Protein AF-A0A7J9G306-F1 (afdb_monomer_lite)

Organism: NCBI:txid34285

Sequence (98 aa):
MNEVVVISKLQHRNLVRLLGCCVEGEEKILVYEYMPNKSLDTFLFGYGYMPPEYVMQGQFSEKSDVFSFGVLLLEVVSGRRNTSFYNNQYELSLLGYV

Radius of gyration: 17.27 Å; chains: 1; bounding box: 42×29×47 Å

pLDDT: mean 79.43, std 15.07, range [36.06, 94.12]

Secondary structure (DSSP, 8-state):
-HHHHHHTT---TTSPPEEEEEEETTEEEEEE---TT--THHHH-SGGGS-HHHHHH----HHHHHHHHHHHHHHHHHT--------SSS--SGGGG-

Structure (mmCIF, N/CA/C/O backbone):
data_AF-A0A7J9G306-F1
#
_entry.id   AF-A0A7J9G306-F1
#
loop_
_atom_site.group_PDB
_atom_site.id
_atom_site.type_symbol
_atom_site.label_atom_id
_atom_site.label_alt_id
_atom_site.label_comp_id
_atom_site.label_asym_id
_atom_site.label_entity_id
_atom_site.label_seq_id
_atom_site.pdbx_PDB_ins_code
_atom_site.Cartn_x
_atom_site.Cartn_y
_atom_site.Cartn_z
_atom_site.occupancy
_atom_site.B_iso_or_equiv
_atom_site.auth_seq_id
_atom_site.auth_comp_id
_atom_site.auth_asym_id
_atom_site.auth_atom_id
_atom_site.pdbx_PDB_model_num
ATOM 1 N N . MET A 1 1 ? -5.598 11.859 15.391 1.00 71.50 1 MET A N 1
ATOM 2 C CA . MET A 1 1 ? -6.938 12.138 14.822 1.00 71.50 1 MET A CA 1
ATOM 3 C C . MET A 1 1 ? -6.890 12.529 13.347 1.00 71.50 1 MET A C 1
ATOM 5 O O . MET A 1 1 ? -7.707 12.002 12.610 1.00 71.50 1 MET A O 1
ATOM 9 N N . ASN A 1 2 ? -5.955 13.376 12.887 1.00 82.88 2 ASN A N 1
ATOM 10 C CA . ASN A 1 2 ? -5.894 13.810 11.475 1.00 82.88 2 ASN A CA 1
ATOM 11 C C . ASN A 1 2 ? -5.901 12.657 10.458 1.00 82.88 2 ASN A C 1
ATOM 13 O O . ASN A 1 2 ? -6.704 12.675 9.531 1.00 82.88 2 ASN A O 1
ATOM 17 N N . GLU A 1 3 ? -5.077 11.629 10.663 1.00 84.19 3 GLU A N 1
ATOM 18 C CA . GLU A 1 3 ? -5.023 10.463 9.768 1.00 84.19 3 GLU A CA 1
ATOM 19 C C . GLU A 1 3 ? -6.366 9.728 9.689 1.00 84.19 3 GLU A C 1
ATOM 21 O O . GLU A 1 3 ? -6.861 9.464 8.600 1.00 84.19 3 GLU A O 1
ATOM 26 N N . VAL A 1 4 ? -7.019 9.489 10.831 1.00 86.44 4 VAL A N 1
ATOM 27 C CA . VAL A 1 4 ? -8.342 8.841 10.899 1.00 86.44 4 VAL A CA 1
ATOM 28 C C . VAL A 1 4 ? -9.406 9.658 10.154 1.00 86.44 4 VAL A C 1
ATOM 30 O O . VAL A 1 4 ? -10.269 9.096 9.480 1.00 86.44 4 VAL A O 1
ATOM 33 N N . VAL A 1 5 ? -9.333 10.991 10.206 1.00 87.06 5 VAL A N 1
ATOM 34 C CA . VAL A 1 5 ? -10.248 11.881 9.468 1.00 87.06 5 VAL A CA 1
ATOM 35 C C . VAL A 1 5 ? -10.022 11.798 7.957 1.00 87.06 5 VAL A C 1
ATOM 37 O O . VAL A 1 5 ? -10.981 11.874 7.195 1.00 87.06 5 VAL A O 1
ATOM 40 N N . VAL A 1 6 ? -8.779 11.633 7.505 1.00 88.19 6 VAL A N 1
ATOM 41 C CA . VAL A 1 6 ? -8.478 11.447 6.078 1.00 88.19 6 VAL A CA 1
ATOM 42 C C . VAL A 1 6 ? -8.924 10.059 5.621 1.00 88.19 6 VAL A C 1
ATOM 44 O O . VAL A 1 6 ? -9.673 9.949 4.656 1.00 88.19 6 VAL A O 1
ATOM 47 N N . ILE A 1 7 ? -8.550 9.009 6.354 1.00 88.44 7 ILE A N 1
ATOM 48 C CA . ILE A 1 7 ? -8.867 7.614 6.016 1.00 88.44 7 ILE A CA 1
ATOM 49 C C . ILE A 1 7 ? -10.380 7.367 6.024 1.00 88.44 7 ILE A C 1
ATOM 51 O O . ILE A 1 7 ? -10.889 6.688 5.139 1.00 88.44 7 ILE A O 1
ATOM 55 N N . SER A 1 8 ? -11.128 7.960 6.960 1.00 85.94 8 SER A N 1
ATOM 56 C CA . SER A 1 8 ? -12.594 7.814 7.012 1.00 85.94 8 SER A CA 1
ATOM 57 C C . SER A 1 8 ? -13.320 8.408 5.797 1.00 85.94 8 SER A C 1
ATOM 59 O O . SER A 1 8 ? -14.448 8.010 5.502 1.00 85.94 8 SER A O 1
ATOM 61 N N . LYS A 1 9 ? -12.676 9.324 5.063 1.00 88.19 9 LYS A N 1
ATOM 62 C CA . LYS A 1 9 ? -13.204 9.903 3.818 1.00 88.19 9 LYS A CA 1
ATOM 63 C C . LYS A 1 9 ? -12.863 9.076 2.577 1.00 88.19 9 LYS A C 1
ATOM 65 O O . LYS A 1 9 ? -13.473 9.293 1.532 1.00 88.19 9 LYS A O 1
ATOM 70 N N . LEU A 1 10 ? -11.914 8.144 2.662 1.00 86.31 10 LEU A N 1
ATOM 71 C CA . LEU A 1 10 ? -11.516 7.301 1.536 1.00 86.31 10 LEU A CA 1
ATOM 72 C C . LEU A 1 10 ? -12.510 6.146 1.375 1.00 86.31 10 LEU A C 1
ATOM 74 O O . LEU A 1 10 ? -12.412 5.115 2.036 1.00 86.31 10 LEU A O 1
ATOM 78 N N . GLN A 1 11 ? -13.481 6.327 0.481 1.00 86.50 11 GLN A N 1
ATOM 79 C CA . GLN A 1 11 ? -14.479 5.312 0.147 1.00 86.50 11 GLN A CA 1
ATOM 80 C C . GLN A 1 11 ? -14.337 4.912 -1.320 1.00 86.50 11 GLN A C 1
ATOM 82 O O . GLN A 1 11 ? -14.727 5.652 -2.222 1.00 86.50 11 GLN A O 1
ATOM 87 N N . HIS A 1 12 ? -13.762 3.738 -1.568 1.00 91.75 12 HIS A N 1
ATOM 88 C CA . HIS A 1 12 ? -13.565 3.225 -2.918 1.00 91.75 12 HIS A CA 1
ATOM 89 C C . HIS A 1 12 ? -13.573 1.696 -2.927 1.00 91.75 12 HIS A C 1
ATOM 91 O O . HIS A 1 12 ? -13.041 1.069 -2.023 1.00 91.75 12 HIS A O 1
ATOM 97 N N . ARG A 1 13 ? -14.106 1.085 -3.989 1.00 90.94 13 ARG A N 1
ATOM 98 C CA . ARG A 1 13 ? -14.226 -0.381 -4.134 1.00 90.94 13 ARG A CA 1
ATOM 99 C C . ARG A 1 13 ? -12.902 -1.161 -4.105 1.00 90.94 13 ARG A C 1
ATOM 101 O O . ARG A 1 13 ? -12.925 -2.370 -3.927 1.00 90.94 13 ARG A O 1
ATOM 108 N N . ASN A 1 14 ? -11.778 -0.477 -4.329 1.00 89.06 14 ASN A N 1
ATOM 109 C CA . ASN A 1 14 ? -10.430 -1.063 -4.334 1.00 89.06 14 ASN A CA 1
ATOM 110 C C . ASN A 1 14 ? -9.584 -0.612 -3.126 1.00 89.06 14 ASN A C 1
ATOM 112 O O . ASN A 1 14 ? -8.375 -0.819 -3.129 1.00 89.06 14 ASN A O 1
ATOM 116 N N . LEU A 1 15 ? -10.187 0.051 -2.133 1.00 89.19 15 LEU A N 1
ATOM 117 C CA . LEU A 1 15 ? -9.538 0.436 -0.879 1.00 89.19 15 LEU A CA 1
ATOM 118 C C . LEU A 1 15 ? -10.297 -0.208 0.280 1.00 89.19 15 LEU A C 1
ATOM 120 O O . LEU A 1 15 ? -11.523 -0.156 0.308 1.00 89.19 15 LEU A O 1
ATOM 124 N N . VAL A 1 16 ? -9.570 -0.787 1.238 1.00 89.06 16 VAL A N 1
ATOM 125 C CA . VAL A 1 16 ? -10.186 -1.408 2.419 1.00 89.06 16 VAL A CA 1
ATOM 126 C C . VAL A 1 16 ? -10.844 -0.325 3.266 1.00 89.06 16 VAL A C 1
ATOM 128 O O . VAL A 1 16 ? -10.196 0.627 3.710 1.00 89.06 16 VAL A O 1
ATOM 131 N N . ARG A 1 17 ? -12.145 -0.470 3.499 1.00 90.31 17 ARG A N 1
ATOM 132 C CA . ARG A 1 17 ? -12.951 0.523 4.198 1.00 90.31 17 ARG A CA 1
ATOM 133 C C . ARG A 1 17 ? -12.721 0.481 5.704 1.00 90.31 17 ARG A C 1
ATOM 135 O O . ARG A 1 17 ? -12.872 -0.559 6.349 1.00 90.31 17 ARG A O 1
ATOM 142 N N . LEU A 1 18 ? -12.453 1.653 6.276 1.00 93.19 18 LEU A N 1
ATOM 143 C CA . LEU A 1 18 ? -12.489 1.870 7.720 1.00 93.19 18 LEU A CA 1
ATOM 144 C C . LEU A 1 18 ? -13.952 1.912 8.197 1.00 93.19 18 LEU A C 1
ATOM 146 O O . LEU A 1 18 ? -14.750 2.714 7.711 1.00 93.19 18 LEU A O 1
ATOM 150 N N . LEU A 1 19 ? -14.305 1.046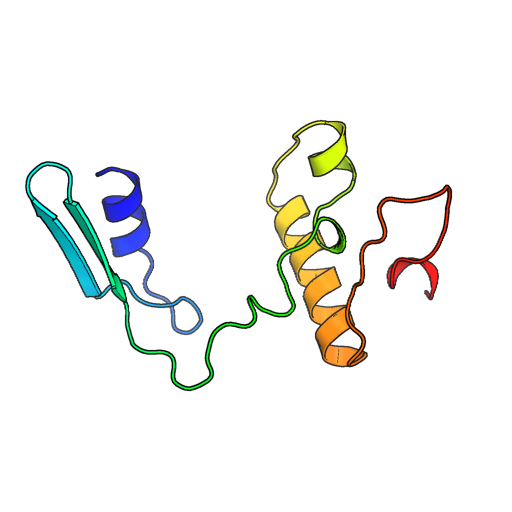 9.146 1.00 92.19 19 LEU A N 1
ATOM 151 C CA . LEU A 1 19 ? -15.628 0.988 9.777 1.00 92.19 19 LEU A CA 1
ATOM 152 C C . LEU A 1 19 ? -15.727 1.929 10.977 1.00 92.19 19 LEU A C 1
ATOM 154 O O . LEU A 1 19 ? -16.789 2.488 11.235 1.00 92.19 19 LEU A O 1
ATOM 158 N N . GLY A 1 20 ? -14.626 2.100 11.706 1.00 91.50 20 GLY A N 1
ATOM 159 C CA . GLY A 1 20 ? -14.565 2.964 12.875 1.00 91.50 20 GLY A CA 1
ATOM 160 C C . GLY A 1 20 ? -13.216 2.897 13.575 1.00 91.50 20 GLY A C 1
ATOM 161 O O . GLY A 1 20 ? -12.315 2.160 13.174 1.00 91.50 20 GLY A O 1
ATOM 162 N N . CYS A 1 21 ? -13.085 3.671 14.644 1.00 92.38 21 CYS A N 1
ATOM 163 C CA . CYS A 1 21 ? -11.929 3.642 15.525 1.00 92.38 21 CYS A CA 1
ATOM 164 C C . CYS A 1 21 ? -12.378 3.699 16.986 1.00 92.38 21 CYS A C 1
ATOM 166 O O . CYS A 1 21 ? -13.364 4.364 17.302 1.00 92.38 21 CYS A O 1
ATOM 168 N N . CYS A 1 22 ? -11.627 3.051 17.867 1.00 91.12 22 CYS A N 1
ATOM 169 C CA . CYS A 1 22 ? -11.707 3.253 19.307 1.00 91.12 22 CYS A CA 1
ATOM 170 C C . CYS A 1 22 ? -10.423 3.945 19.766 1.00 91.12 22 CYS A C 1
ATOM 172 O O . CYS A 1 22 ? -9.327 3.542 19.370 1.00 91.12 22 CYS A O 1
ATOM 174 N N . VAL A 1 23 ? -10.562 4.995 20.571 1.00 91.31 23 VAL A N 1
ATOM 175 C CA . VAL A 1 23 ? -9.438 5.672 21.219 1.00 91.31 23 VAL A CA 1
ATOM 176 C C . VAL A 1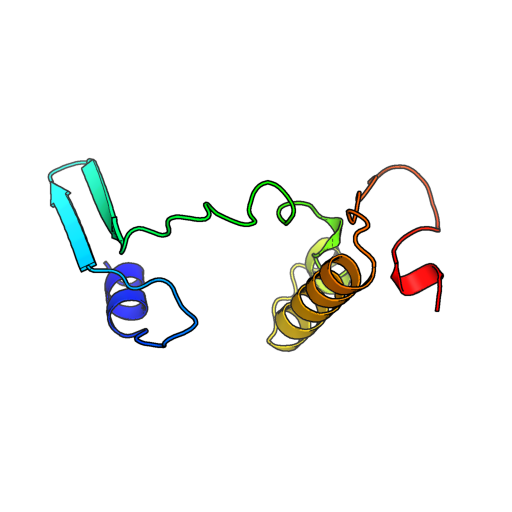 23 ? -9.810 5.850 22.683 1.00 91.31 23 VAL A C 1
ATOM 178 O O . VAL A 1 23 ? -10.642 6.697 23.004 1.00 91.31 23 VAL A O 1
ATOM 181 N N . GLU A 1 24 ? -9.217 5.039 23.553 1.00 93.56 24 GLU A N 1
ATOM 182 C CA . GLU A 1 24 ? -9.472 5.055 24.993 1.00 93.56 24 GLU A CA 1
ATOM 183 C C . GLU A 1 24 ? -8.138 5.035 25.747 1.00 93.56 24 GLU A C 1
ATOM 185 O O . GLU A 1 24 ? -7.387 4.065 25.695 1.00 93.56 24 GLU A O 1
ATOM 190 N N . GLY A 1 25 ? -7.808 6.142 26.421 1.00 90.12 25 GLY A N 1
ATOM 191 C CA . GLY A 1 25 ? -6.501 6.311 27.058 1.00 90.12 25 GLY A CA 1
ATOM 192 C C . GLY A 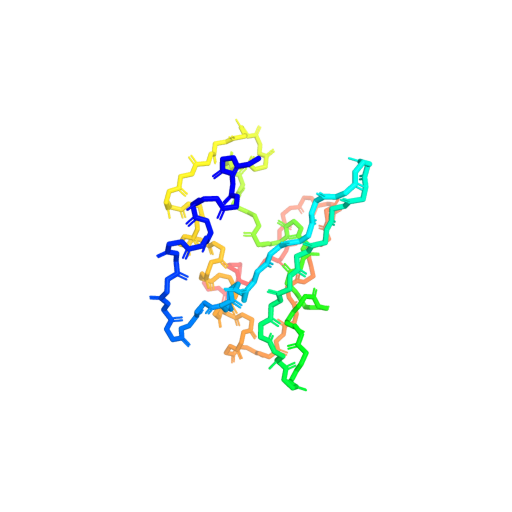1 25 ? -5.352 6.215 26.047 1.00 90.12 25 GLY A C 1
ATOM 193 O O . GLY A 1 25 ? -5.262 7.026 25.122 1.00 90.12 25 GLY A O 1
ATOM 194 N N . GLU A 1 26 ? -4.474 5.229 26.236 1.00 91.56 26 GLU A N 1
ATOM 195 C CA . GLU A 1 26 ? -3.364 4.928 25.320 1.00 91.56 26 GLU A CA 1
ATOM 196 C C . GLU A 1 26 ? -3.742 3.925 24.215 1.00 91.56 26 GLU A C 1
ATOM 198 O O . GLU A 1 26 ? -3.051 3.850 23.196 1.00 91.56 26 GLU A O 1
ATOM 203 N N . GLU A 1 27 ? -4.861 3.212 24.365 1.00 92.75 27 GLU A N 1
ATOM 204 C CA . GLU A 1 27 ? -5.312 2.200 23.413 1.00 92.75 27 GLU A CA 1
ATOM 205 C C . GLU A 1 27 ? -5.929 2.851 22.172 1.00 92.75 27 GLU A C 1
ATOM 207 O O . GLU A 1 27 ? -6.819 3.707 22.247 1.00 92.75 27 GLU A O 1
ATOM 212 N N . LYS A 1 28 ? -5.453 2.434 20.995 1.00 90.44 28 LYS A N 1
ATOM 213 C CA . LYS A 1 28 ? -5.909 2.931 19.692 1.00 90.44 28 LYS A CA 1
ATOM 214 C C . LYS A 1 28 ? -6.203 1.751 18.785 1.00 90.44 28 LYS A C 1
ATOM 216 O O . LYS A 1 28 ? -5.291 1.088 18.300 1.00 90.44 28 LYS A O 1
ATOM 221 N N . ILE A 1 29 ? -7.483 1.520 18.528 1.00 93.06 29 ILE A N 1
ATOM 222 C CA . ILE A 1 29 ? -7.956 0.408 17.706 1.00 93.06 29 ILE A CA 1
ATOM 223 C C . ILE A 1 29 ? -8.607 0.968 16.447 1.00 93.06 29 ILE A C 1
ATOM 225 O O . ILE A 1 29 ? -9.450 1.864 16.514 1.00 93.06 29 ILE A O 1
ATOM 229 N N . LEU A 1 30 ? -8.244 0.414 15.292 1.00 92.50 30 LEU A N 1
ATOM 230 C CA . LEU A 1 30 ? -8.909 0.672 14.018 1.00 92.50 30 LEU A CA 1
ATOM 231 C C . LEU A 1 30 ? -9.693 -0.571 13.606 1.00 92.50 30 LEU A C 1
ATOM 233 O O . LEU A 1 30 ? -9.174 -1.685 13.645 1.00 92.50 30 LEU A O 1
ATOM 237 N N . VAL A 1 31 ? -10.946 -0.374 13.210 1.00 93.69 31 VAL A N 1
ATOM 238 C CA . VAL A 1 31 ? -11.845 -1.448 12.789 1.00 93.69 31 VAL A CA 1
ATOM 239 C C . VAL A 1 31 ? -12.056 -1.327 11.285 1.00 93.69 31 VAL A C 1
ATOM 241 O O . VAL A 1 31 ? -12.622 -0.338 10.824 1.00 93.69 31 VAL A O 1
ATOM 244 N N . TYR A 1 32 ? -11.618 -2.328 10.525 1.00 92.19 32 TYR A N 1
ATOM 245 C CA . TYR A 1 32 ? -11.753 -2.396 9.065 1.00 92.19 32 TYR A CA 1
ATOM 246 C C . TYR A 1 32 ? -12.754 -3.471 8.644 1.00 92.19 32 TYR A C 1
ATOM 248 O O . TYR A 1 32 ? -13.114 -4.348 9.432 1.00 92.19 32 TYR A O 1
ATOM 256 N N . GLU A 1 33 ? -13.206 -3.416 7.392 1.00 91.06 33 GLU A N 1
ATOM 257 C CA . GLU A 1 33 ? -13.922 -4.546 6.805 1.00 91.06 33 GLU A CA 1
ATOM 258 C C . GLU A 1 33 ? -13.029 -5.788 6.701 1.00 91.06 33 GLU A C 1
ATOM 260 O O . GLU A 1 33 ? -11.816 -5.707 6.495 1.00 91.06 33 GLU A O 1
ATOM 265 N N . TYR A 1 34 ? -13.642 -6.957 6.868 1.00 90.75 34 TYR A N 1
ATOM 266 C CA . TYR A 1 34 ? -12.919 -8.217 6.824 1.00 90.75 34 TYR A CA 1
ATOM 267 C C . TYR A 1 34 ? -12.593 -8.615 5.381 1.00 90.75 34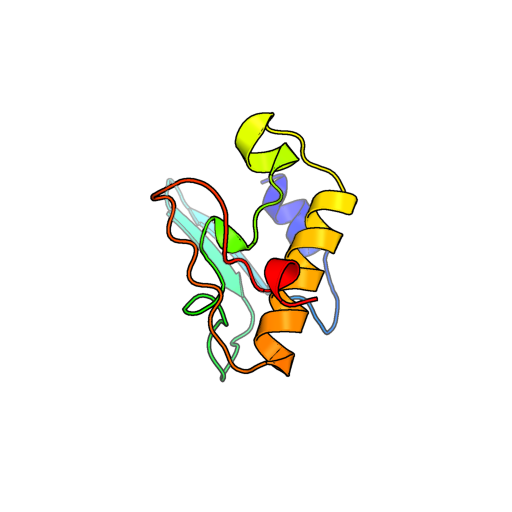 TYR A C 1
ATOM 269 O O . TYR A 1 34 ? -13.490 -8.758 4.551 1.00 90.75 34 TYR A O 1
ATOM 277 N N . MET A 1 35 ? -11.311 -8.862 5.109 1.00 89.50 35 MET A N 1
ATOM 278 C CA . MET A 1 35 ? -10.823 -9.349 3.819 1.00 89.50 35 MET A CA 1
ATOM 279 C C . MET A 1 35 ? -10.538 -10.860 3.906 1.00 89.50 35 MET A C 1
ATOM 281 O O . MET A 1 35 ? -9.534 -11.253 4.506 1.00 89.50 35 MET A O 1
ATOM 285 N N . PRO A 1 36 ? -11.373 -11.733 3.305 1.00 87.56 36 PRO A N 1
ATOM 286 C CA . PRO A 1 36 ? -11.283 -13.184 3.509 1.00 87.56 36 PRO A CA 1
ATOM 287 C C . PRO A 1 36 ? -10.015 -13.816 2.921 1.00 87.56 36 PRO A C 1
ATOM 289 O O . PRO A 1 36 ? -9.558 -14.849 3.403 1.00 87.56 36 PRO A O 1
ATOM 292 N N . ASN A 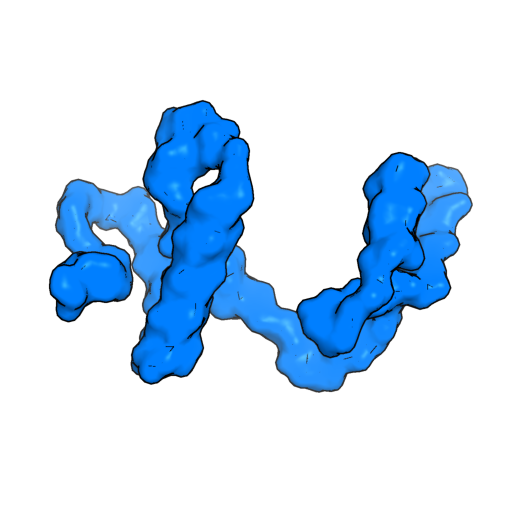1 37 ? -9.417 -13.184 1.909 1.00 85.19 37 ASN A N 1
ATOM 293 C CA . ASN A 1 37 ? -8.268 -13.724 1.177 1.00 85.19 37 ASN A CA 1
ATOM 294 C C . ASN A 1 37 ? -6.906 -13.300 1.750 1.00 85.19 37 A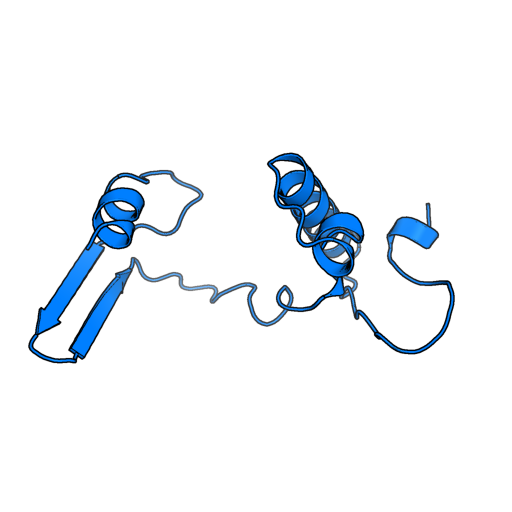SN A C 1
ATOM 296 O O . ASN A 1 37 ? -5.887 -13.529 1.104 1.00 85.19 37 ASN A O 1
ATOM 300 N N . LYS A 1 38 ? -6.887 -12.730 2.966 1.00 76.50 38 LYS A N 1
ATOM 301 C CA . LYS A 1 38 ? -5.695 -12.167 3.625 1.00 76.50 38 LYS A CA 1
ATOM 302 C C . LYS A 1 38 ? -5.034 -11.054 2.797 1.00 76.50 38 LYS A C 1
ATOM 304 O O . LYS A 1 38 ? -5.498 -10.681 1.722 1.00 76.50 38 LYS A O 1
ATOM 309 N N . SER A 1 39 ? -4.001 -10.447 3.370 1.00 76.56 39 SER A N 1
ATOM 310 C CA . SER A 1 39 ? -3.237 -9.394 2.711 1.00 76.56 39 SER A CA 1
ATOM 311 C C . SER A 1 39 ? -2.218 -9.996 1.741 1.00 76.56 39 SER A C 1
ATOM 313 O O . SER A 1 39 ? -1.752 -11.120 1.922 1.00 76.56 39 SER A O 1
ATOM 315 N N . LEU A 1 40 ? -1.844 -9.224 0.720 1.00 71.94 40 LEU A N 1
ATOM 316 C CA . LEU A 1 40 ? -0.675 -9.524 -0.112 1.00 71.94 40 LEU A CA 1
ATOM 317 C C . LEU A 1 40 ? 0.639 -9.157 0.613 1.00 71.94 40 LEU A C 1
ATOM 319 O O . LEU A 1 40 ? 1.718 -9.275 0.044 1.00 71.94 40 LEU A O 1
ATOM 323 N N . ASP A 1 41 ? 0.559 -8.730 1.877 1.00 67.44 41 ASP A N 1
ATOM 324 C CA . ASP A 1 41 ? 1.672 -8.325 2.742 1.00 67.44 41 ASP A CA 1
ATOM 325 C C . ASP A 1 41 ? 2.835 -9.313 2.796 1.00 67.44 41 ASP A C 1
ATOM 327 O O . ASP A 1 41 ? 3.997 -8.917 2.806 1.00 67.44 41 ASP A O 1
ATOM 331 N N . THR A 1 42 ? 2.526 -10.602 2.753 1.00 57.72 42 THR A N 1
ATOM 332 C CA . THR A 1 42 ? 3.509 -11.687 2.773 1.00 57.72 42 THR A CA 1
ATOM 333 C C . THR A 1 42 ? 4.405 -11.678 1.519 1.00 57.72 42 THR A C 1
ATOM 335 O O . THR A 1 42 ? 5.466 -12.305 1.501 1.00 57.72 42 THR A O 1
ATOM 338 N N . PHE A 1 43 ? 3.997 -10.952 0.475 1.00 54.69 43 PHE A N 1
ATOM 339 C CA . PHE A 1 43 ? 4.674 -10.856 -0.815 1.00 54.69 43 PHE A CA 1
ATOM 340 C C . PHE A 1 43 ? 5.254 -9.457 -1.090 1.00 54.69 43 PHE A C 1
ATOM 342 O O . PHE A 1 43 ? 6.289 -9.380 -1.734 1.00 54.69 43 PHE A O 1
ATOM 349 N N . LEU A 1 44 ? 4.662 -8.373 -0.563 1.00 58.78 44 LEU A N 1
ATOM 350 C CA . LEU A 1 44 ? 4.905 -7.000 -1.050 1.00 58.78 44 LEU A CA 1
ATOM 351 C C . LEU A 1 44 ? 5.822 -6.095 -0.225 1.00 58.78 44 LEU A C 1
ATOM 353 O O . LEU A 1 44 ? 6.146 -4.993 -0.668 1.00 58.78 44 LEU A O 1
ATOM 357 N N . PHE A 1 45 ? 6.232 -6.494 0.973 1.00 57.00 45 PHE A N 1
ATOM 358 C CA . PHE A 1 45 ? 6.964 -5.583 1.853 1.00 57.00 45 PHE A CA 1
ATOM 359 C C . PHE A 1 45 ? 8.464 -5.880 1.848 1.00 57.00 45 PHE A C 1
ATOM 361 O O . PHE A 1 45 ? 8.978 -6.664 2.642 1.00 57.00 45 PHE A O 1
ATOM 368 N N . GLY A 1 46 ? 9.174 -5.219 0.930 1.00 66.50 46 GLY A N 1
ATOM 369 C CA . GLY A 1 46 ? 10.633 -5.198 0.858 1.00 66.50 46 GLY A CA 1
ATOM 370 C C . GLY A 1 46 ? 11.143 -4.010 0.042 1.00 66.50 46 GLY A C 1
ATOM 371 O O . GLY A 1 46 ? 10.401 -3.416 -0.739 1.00 66.50 46 GLY A O 1
ATOM 372 N N . TYR A 1 47 ? 12.426 -3.671 0.184 1.00 71.69 47 TYR A N 1
ATOM 373 C CA . TYR A 1 47 ? 13.045 -2.568 -0.565 1.00 71.69 47 TYR A CA 1
ATOM 374 C C . TYR A 1 47 ? 12.982 -2.726 -2.097 1.00 71.69 47 TYR A C 1
ATOM 376 O O . TYR A 1 47 ? 13.186 -1.754 -2.811 1.00 71.69 47 TYR A O 1
ATOM 384 N N . GLY A 1 48 ? 12.637 -3.911 -2.614 1.00 77.56 48 GLY A N 1
ATOM 385 C CA . GLY A 1 48 ? 12.547 -4.181 -4.053 1.00 77.56 48 GLY A CA 1
ATOM 386 C C . GLY A 1 48 ? 11.432 -3.452 -4.790 1.00 77.56 48 GLY A C 1
ATOM 387 O O . GLY A 1 48 ? 11.497 -3.349 -6.013 1.00 77.56 48 GLY A O 1
ATOM 388 N N . TYR A 1 49 ? 10.418 -2.961 -4.077 1.00 83.31 49 TYR A N 1
ATOM 389 C CA . TYR A 1 49 ? 9.341 -2.161 -4.668 1.00 83.31 49 TYR A CA 1
ATOM 390 C C . TYR A 1 49 ? 9.589 -0.664 -4.512 1.00 83.31 49 TYR A C 1
ATOM 392 O O . TYR A 1 49 ? 8.900 0.126 -5.148 1.00 83.31 49 TYR A O 1
ATOM 400 N N . MET A 1 50 ? 10.561 -0.266 -3.683 1.00 85.00 50 MET A N 1
ATOM 401 C CA . MET A 1 50 ? 10.873 1.142 -3.491 1.00 85.00 50 MET A CA 1
ATOM 402 C C . MET A 1 50 ? 11.697 1.660 -4.676 1.00 85.00 50 MET A C 1
ATOM 404 O O . MET A 1 50 ? 12.673 1.016 -5.070 1.00 85.00 50 MET A O 1
ATOM 408 N N . PRO A 1 51 ? 11.358 2.837 -5.223 1.00 86.00 51 PRO A N 1
ATOM 409 C CA . PRO A 1 51 ? 12.179 3.470 -6.241 1.00 86.00 51 PRO A CA 1
ATOM 410 C C . PRO A 1 51 ? 13.573 3.821 -5.699 1.00 86.00 51 PRO A C 1
ATOM 412 O O . PRO A 1 51 ? 13.696 4.207 -4.529 1.00 86.00 51 PRO A O 1
ATOM 415 N N . PRO A 1 52 ? 14.626 3.776 -6.530 1.00 84.94 52 PRO A N 1
ATOM 416 C CA . PRO A 1 52 ? 15.974 4.145 -6.104 1.00 84.94 52 PRO A CA 1
ATOM 417 C C . PRO A 1 52 ? 16.059 5.601 -5.626 1.00 84.94 52 PRO A C 1
ATOM 419 O O . PRO A 1 52 ? 16.737 5.875 -4.640 1.00 84.94 52 PRO A O 1
ATOM 422 N N . GLU A 1 53 ? 15.335 6.533 -6.247 1.00 83.88 53 GLU A N 1
ATOM 423 C CA . GLU A 1 53 ? 15.278 7.934 -5.818 1.00 83.88 53 GLU A CA 1
ATOM 424 C C . GLU A 1 53 ? 14.665 8.097 -4.420 1.00 83.88 53 GLU A C 1
ATOM 426 O O . GLU A 1 53 ? 15.128 8.924 -3.630 1.00 83.88 53 GLU A O 1
ATOM 431 N N . TYR A 1 54 ? 13.689 7.254 -4.070 1.00 86.88 54 TYR A N 1
ATOM 432 C CA . TYR A 1 54 ? 13.109 7.233 -2.732 1.00 86.88 54 TYR A CA 1
ATOM 433 C C . TYR A 1 54 ? 14.118 6.695 -1.716 1.00 86.88 54 TYR A C 1
ATOM 435 O O . TYR A 1 54 ? 14.341 7.321 -0.682 1.00 86.88 54 TYR A O 1
ATOM 443 N N . VAL A 1 55 ? 14.790 5.578 -2.017 1.00 84.00 55 VAL A N 1
ATOM 444 C CA . VAL A 1 55 ? 15.746 4.970 -1.076 1.00 84.00 55 VAL A CA 1
ATOM 445 C C . VAL A 1 55 ? 17.004 5.822 -0.894 1.00 84.00 55 VAL A C 1
ATOM 447 O O . VAL A 1 55 ? 17.525 5.930 0.213 1.00 84.00 55 VAL A O 1
ATOM 450 N N . MET A 1 56 ? 17.508 6.429 -1.967 1.00 82.88 56 MET A N 1
ATOM 451 C CA . MET A 1 56 ? 18.765 7.177 -1.940 1.00 82.88 56 MET A CA 1
ATOM 452 C C . MET A 1 56 ? 18.595 8.613 -1.446 1.00 82.88 56 MET A C 1
ATOM 454 O O . MET A 1 56 ? 19.506 9.147 -0.817 1.00 82.88 56 MET A O 1
ATOM 458 N N . GLN A 1 57 ? 17.472 9.261 -1.768 1.00 85.69 57 GLN A N 1
ATOM 459 C CA . GLN A 1 57 ? 17.289 10.703 -1.557 1.00 85.69 57 GLN A CA 1
ATOM 460 C C . GLN A 1 57 ? 16.066 11.040 -0.696 1.00 85.69 57 GLN A C 1
ATOM 462 O O . GLN A 1 57 ? 15.837 12.214 -0.409 1.00 85.69 57 GLN A O 1
ATOM 467 N N . GLY A 1 58 ? 15.265 10.048 -0.291 1.00 84.75 58 GLY A N 1
ATOM 468 C CA . GLY A 1 58 ? 14.027 10.269 0.461 1.00 84.75 58 GLY A CA 1
ATOM 469 C C . GLY A 1 58 ? 12.943 10.986 -0.348 1.00 84.75 58 GLY A C 1
ATOM 470 O O . GLY A 1 58 ? 12.017 11.551 0.233 1.00 84.75 58 GLY A O 1
ATOM 471 N N . GLN A 1 59 ? 13.061 11.015 -1.679 1.00 86.62 59 GLN A N 1
ATOM 472 C CA . GLN A 1 59 ? 12.115 11.715 -2.543 1.00 86.62 59 GLN A CA 1
ATOM 473 C C . GLN A 1 59 ? 10.847 10.882 -2.730 1.00 86.62 59 GLN A C 1
ATOM 475 O O . GLN A 1 59 ? 10.873 9.841 -3.382 1.00 86.62 59 GLN A O 1
ATOM 480 N N . PHE A 1 60 ? 9.732 11.357 -2.171 1.00 88.12 60 PHE A N 1
ATOM 481 C CA . PHE A 1 60 ? 8.407 10.782 -2.396 1.00 88.12 60 PHE A CA 1
ATOM 482 C C . PHE A 1 60 ? 7.647 11.597 -3.446 1.00 88.12 60 PHE A C 1
ATOM 484 O O . PHE A 1 60 ? 7.705 12.827 -3.465 1.00 88.12 60 PHE A O 1
ATOM 491 N N . SER A 1 61 ? 6.928 10.913 -4.330 1.00 92.69 61 SER A N 1
ATOM 492 C CA . SER A 1 61 ? 6.077 11.546 -5.335 1.00 92.69 61 SER A CA 1
ATOM 493 C C . SER A 1 61 ? 5.027 10.567 -5.848 1.00 92.69 61 SER A C 1
ATOM 495 O O . SER A 1 61 ? 5.175 9.358 -5.691 1.00 92.69 61 SER A O 1
ATOM 497 N N . GLU A 1 62 ? 4.034 11.067 -6.583 1.00 94.12 62 GLU A N 1
ATOM 498 C CA . GLU A 1 62 ? 3.095 10.208 -7.320 1.00 94.12 62 GLU A CA 1
ATOM 499 C C . GLU A 1 62 ? 3.815 9.259 -8.303 1.00 94.12 62 GLU A C 1
ATOM 501 O O . GLU A 1 62 ? 3.318 8.181 -8.620 1.00 94.12 62 GLU A O 1
ATOM 506 N N . LYS A 1 63 ? 5.012 9.625 -8.794 1.00 91.06 63 LYS A N 1
ATOM 507 C CA . LYS A 1 63 ? 5.818 8.757 -9.672 1.00 91.06 63 LYS A CA 1
ATOM 508 C C . LYS A 1 63 ? 6.412 7.569 -8.921 1.00 91.06 63 LYS A C 1
ATOM 510 O O . LYS A 1 63 ? 6.518 6.490 -9.499 1.00 91.06 63 LYS A O 1
ATOM 515 N N . SER A 1 64 ? 6.726 7.751 -7.643 1.00 88.44 64 SER A N 1
ATOM 516 C CA . SER A 1 64 ? 7.200 6.686 -6.761 1.00 88.44 64 SER A CA 1
ATOM 517 C C . SER A 1 64 ? 6.123 5.609 -6.564 1.00 88.44 64 SER A C 1
ATOM 519 O O . SER A 1 64 ? 6.427 4.414 -6.594 1.00 88.44 64 SER A O 1
ATOM 521 N N . ASP A 1 65 ? 4.853 6.018 -6.464 1.00 89.44 65 ASP A N 1
ATOM 522 C CA . ASP A 1 65 ? 3.711 5.096 -6.385 1.00 89.44 65 ASP A CA 1
ATOM 523 C C . ASP A 1 65 ? 3.509 4.334 -7.703 1.00 89.44 65 ASP A C 1
ATOM 525 O O . ASP A 1 65 ? 3.307 3.118 -7.697 1.00 89.44 65 ASP A O 1
ATOM 529 N N . VAL A 1 66 ? 3.628 5.024 -8.846 1.00 93.38 66 VAL A N 1
ATOM 530 C CA . VAL A 1 66 ? 3.540 4.401 -10.181 1.00 93.38 66 VAL A CA 1
ATOM 531 C C . VAL A 1 66 ? 4.638 3.355 -10.381 1.00 93.38 66 VAL A C 1
ATOM 533 O O . VAL A 1 66 ? 4.354 2.269 -10.887 1.00 93.38 66 VAL A O 1
ATOM 536 N N . PHE A 1 67 ? 5.873 3.648 -9.965 1.00 89.94 67 PHE A N 1
ATOM 537 C CA . PHE A 1 67 ? 6.982 2.694 -10.020 1.00 89.94 67 PHE A CA 1
ATOM 538 C C . PHE A 1 67 ? 6.680 1.444 -9.186 1.00 89.94 67 PHE A C 1
ATOM 540 O O . PHE A 1 67 ? 6.717 0.328 -9.707 1.00 89.94 67 PHE A O 1
ATOM 547 N N . SER A 1 68 ? 6.307 1.637 -7.919 1.00 87.75 68 SER A N 1
ATOM 548 C CA . SER A 1 68 ? 5.996 0.545 -6.987 1.00 87.75 68 SER A CA 1
ATOM 549 C C . SER A 1 68 ? 4.860 -0.339 -7.514 1.00 87.75 68 SER A C 1
ATOM 551 O O . SER A 1 68 ? 4.946 -1.568 -7.483 1.00 87.75 68 SER A O 1
ATOM 553 N N . PHE A 1 69 ? 3.816 0.281 -8.073 1.00 89.44 69 PHE A N 1
ATOM 554 C CA . PHE A 1 69 ? 2.708 -0.427 -8.709 1.00 89.44 69 PHE A CA 1
ATOM 555 C C . PHE A 1 69 ? 3.149 -1.209 -9.954 1.00 89.44 69 PHE A C 1
ATOM 557 O O . PHE A 1 69 ? 2.695 -2.332 -10.167 1.00 89.44 69 PHE A O 1
ATOM 564 N N . GLY A 1 70 ? 4.055 -0.656 -10.764 1.00 89.75 70 GLY A N 1
ATOM 565 C CA . GLY A 1 70 ? 4.628 -1.348 -11.919 1.00 89.75 70 GLY A CA 1
ATOM 566 C C . GLY A 1 70 ? 5.389 -2.615 -11.524 1.00 89.75 70 GLY A C 1
ATOM 567 O O . GLY A 1 70 ? 5.190 -3.668 -12.127 1.00 89.75 70 GLY A O 1
ATOM 568 N N . VAL A 1 71 ? 6.199 -2.547 -10.466 1.00 86.69 71 VAL A N 1
ATOM 569 C CA . VAL A 1 71 ? 6.919 -3.711 -9.926 1.00 86.69 71 VAL A CA 1
ATOM 570 C C . VAL A 1 71 ? 5.946 -4.765 -9.385 1.00 86.69 71 VAL A C 1
ATOM 572 O O . VAL A 1 71 ? 6.101 -5.950 -9.683 1.00 86.69 71 VAL A O 1
ATOM 575 N N . LEU A 1 72 ? 4.905 -4.343 -8.659 1.00 85.88 72 LEU A N 1
ATOM 576 C CA . LEU A 1 72 ? 3.818 -5.219 -8.212 1.00 85.88 72 LEU A CA 1
ATOM 577 C C . LEU A 1 72 ? 3.136 -5.923 -9.395 1.00 85.88 72 LEU A C 1
ATOM 579 O O . LEU A 1 72 ? 2.902 -7.129 -9.350 1.00 85.88 72 LEU A O 1
ATOM 583 N N . LEU A 1 73 ? 2.829 -5.190 -10.467 1.00 88.81 73 LEU A N 1
ATOM 584 C CA . LEU A 1 73 ? 2.203 -5.764 -11.654 1.00 88.81 73 LEU A CA 1
ATOM 585 C C . LEU A 1 73 ? 3.116 -6.801 -12.318 1.00 88.81 73 LEU A C 1
ATOM 587 O O . LEU A 1 73 ? 2.637 -7.875 -12.675 1.00 88.81 73 LEU A O 1
ATOM 591 N N . LEU A 1 74 ? 4.416 -6.510 -12.446 1.00 86.00 74 LEU A N 1
ATOM 592 C CA . LEU A 1 74 ? 5.405 -7.444 -12.992 1.00 86.00 74 LEU A CA 1
ATOM 593 C C . LEU A 1 74 ? 5.502 -8.730 -12.167 1.00 86.00 74 LEU A C 1
ATOM 595 O O . LEU A 1 74 ? 5.591 -9.821 -12.730 1.00 86.00 74 LEU A O 1
ATOM 599 N N . GLU A 1 75 ? 5.443 -8.631 -10.844 1.00 83.81 75 GLU A N 1
ATOM 600 C CA . GLU A 1 75 ? 5.378 -9.801 -9.971 1.00 83.81 75 GLU A CA 1
ATOM 601 C C . GLU A 1 75 ? 4.114 -10.629 -10.216 1.00 83.81 75 GLU A C 1
ATOM 603 O O . GLU A 1 75 ? 4.203 -11.843 -10.402 1.00 83.81 75 GLU A O 1
ATOM 608 N N . VAL A 1 76 ? 2.949 -9.979 -10.292 1.00 85.94 76 VAL A N 1
ATOM 609 C CA . VAL A 1 76 ? 1.670 -10.660 -10.534 1.00 85.94 76 VAL A CA 1
ATOM 610 C C . VAL A 1 76 ? 1.668 -11.381 -11.883 1.00 85.94 76 VAL A C 1
ATOM 612 O O . VAL A 1 76 ? 1.259 -12.539 -11.946 1.00 85.94 76 VAL A O 1
ATOM 615 N N . VAL A 1 77 ? 2.141 -10.740 -12.958 1.00 88.12 77 VAL A N 1
ATOM 616 C CA . VAL A 1 77 ? 2.145 -11.361 -14.297 1.00 88.12 77 VAL A CA 1
ATOM 617 C C . VAL A 1 77 ? 3.239 -12.414 -14.464 1.00 88.12 77 VAL A C 1
ATOM 619 O O . VAL A 1 77 ? 3.049 -13.364 -15.220 1.00 88.12 77 VAL A O 1
ATOM 622 N N . SER A 1 78 ? 4.377 -12.275 -13.776 1.00 84.19 78 SER A N 1
ATOM 623 C CA . SER A 1 78 ? 5.475 -13.249 -13.853 1.00 84.19 78 SER A CA 1
ATOM 624 C C . SER A 1 78 ? 5.304 -14.431 -12.896 1.00 84.19 78 SER A C 1
ATOM 626 O O . SER A 1 78 ? 5.927 -15.473 -13.104 1.00 84.19 78 SER A O 1
ATOM 628 N N . GLY A 1 79 ? 4.507 -14.275 -11.834 1.00 81.56 79 GLY A N 1
ATOM 629 C CA . GLY A 1 79 ? 4.395 -15.240 -10.740 1.00 81.56 79 GLY A CA 1
ATOM 630 C C . GLY A 1 79 ? 5.695 -15.417 -9.945 1.00 81.56 79 GLY A C 1
ATOM 631 O O . GLY A 1 79 ? 5.837 -16.398 -9.212 1.00 81.56 79 GLY A O 1
ATOM 632 N N . ARG A 1 80 ? 6.672 -14.514 -10.110 1.00 80.19 80 ARG A N 1
ATOM 633 C CA . ARG A 1 80 ? 7.987 -14.567 -9.456 1.00 80.19 80 ARG A CA 1
ATOM 634 C C . ARG A 1 80 ? 8.077 -13.478 -8.398 1.00 80.19 80 ARG A C 1
ATOM 636 O O . ARG A 1 80 ? 7.858 -12.312 -8.702 1.00 80.19 80 ARG A O 1
ATOM 643 N N . ARG A 1 81 ? 8.469 -13.857 -7.177 1.00 76.31 81 ARG A N 1
ATOM 644 C CA . ARG A 1 81 ? 8.680 -12.893 -6.090 1.00 76.31 81 ARG A CA 1
ATOM 645 C C . ARG A 1 81 ? 9.840 -11.957 -6.404 1.00 76.31 81 ARG A C 1
ATOM 647 O O . ARG A 1 81 ? 10.930 -12.420 -6.745 1.00 76.31 81 ARG A O 1
ATOM 654 N N . ASN A 1 82 ? 9.628 -10.666 -6.189 1.00 71.88 82 ASN A N 1
ATOM 655 C CA . ASN A 1 82 ? 10.673 -9.657 -6.237 1.00 71.88 82 ASN A CA 1
ATOM 656 C C . ASN A 1 82 ? 11.549 -9.711 -4.968 1.00 71.88 82 ASN A C 1
ATOM 658 O O . ASN A 1 82 ? 11.383 -8.944 -4.018 1.00 71.88 82 ASN A O 1
ATOM 662 N N . THR A 1 83 ? 12.481 -10.664 -4.910 1.00 64.94 83 THR A N 1
ATOM 663 C CA . THR A 1 83 ? 13.435 -10.782 -3.799 1.00 64.94 83 THR A CA 1
ATOM 664 C C . THR A 1 83 ? 14.528 -9.729 -3.936 1.00 64.94 83 THR A C 1
ATOM 666 O O . THR A 1 83 ? 15.539 -9.949 -4.600 1.00 64.94 83 THR A O 1
ATOM 669 N N . SER A 1 84 ? 14.343 -8.578 -3.299 1.00 56.44 84 SER A N 1
ATOM 670 C CA . SER A 1 84 ? 15.408 -7.585 -3.174 1.00 56.44 84 SER A CA 1
ATOM 671 C C . SER A 1 84 ? 16.500 -8.092 -2.235 1.00 56.44 84 SER A C 1
ATOM 673 O O . SER A 1 84 ? 16.427 -7.912 -1.018 1.00 56.44 84 SER A O 1
ATOM 675 N N . PHE A 1 85 ? 17.542 -8.685 -2.805 1.00 52.03 85 PHE A N 1
ATOM 676 C CA . PHE A 1 85 ? 18.819 -8.853 -2.130 1.00 52.03 85 PHE A CA 1
ATOM 677 C C . PHE A 1 85 ? 19.573 -7.520 -2.199 1.00 52.03 85 PHE A C 1
ATOM 679 O O . PHE A 1 85 ? 20.144 -7.174 -3.226 1.00 52.03 85 PHE A O 1
ATOM 686 N N . TYR A 1 86 ? 19.593 -6.770 -1.095 1.00 50.78 86 TYR A N 1
ATOM 687 C CA . TYR A 1 86 ? 20.477 -5.608 -0.907 1.00 50.78 86 TYR A CA 1
ATOM 688 C C . TYR A 1 86 ? 21.930 -6.058 -0.666 1.00 50.78 86 TYR A C 1
ATOM 690 O O . TYR A 1 86 ? 22.581 -5.616 0.273 1.00 50.78 86 TYR A O 1
ATOM 698 N N . ASN A 1 87 ? 22.443 -6.990 -1.470 1.00 40.69 87 ASN A N 1
ATOM 699 C CA . ASN A 1 87 ? 23.843 -7.385 -1.412 1.00 40.69 87 ASN A CA 1
ATOM 700 C C . ASN A 1 87 ? 24.390 -7.590 -2.823 1.00 40.69 87 ASN A C 1
ATOM 702 O O . ASN A 1 87 ? 23.961 -8.484 -3.542 1.00 40.69 87 ASN A O 1
ATOM 706 N N . ASN A 1 88 ? 25.399 -6.771 -3.118 1.00 36.06 88 ASN A N 1
ATOM 707 C CA . ASN A 1 88 ? 26.218 -6.686 -4.321 1.00 36.06 88 ASN A CA 1
ATOM 708 C C . ASN A 1 88 ? 25.587 -6.066 -5.574 1.00 36.06 88 ASN A C 1
ATOM 710 O O . ASN A 1 88 ? 24.700 -6.616 -6.207 1.00 36.06 88 ASN A O 1
ATOM 714 N N . GLN A 1 89 ? 26.149 -4.897 -5.909 1.00 44.19 89 GLN A N 1
ATOM 715 C CA . GLN A 1 89 ? 26.572 -4.479 -7.247 1.00 44.19 89 GLN A CA 1
ATOM 716 C C . GLN A 1 89 ? 25.866 -5.171 -8.417 1.00 44.19 89 GLN A C 1
ATOM 718 O O . GLN A 1 89 ? 26.284 -6.249 -8.812 1.00 44.19 89 GLN A O 1
ATOM 723 N N . TYR A 1 90 ? 24.925 -4.428 -9.009 1.00 49.69 90 TYR A N 1
ATOM 724 C CA . TYR A 1 90 ? 24.375 -4.594 -10.356 1.00 49.69 90 TYR A CA 1
ATOM 725 C C . TYR A 1 90 ? 23.719 -5.961 -10.639 1.00 49.69 90 TYR A C 1
ATOM 727 O O . TYR A 1 90 ? 24.379 -6.986 -10.656 1.00 49.69 90 TYR A O 1
ATOM 735 N N . GLU A 1 91 ? 22.424 -5.919 -10.986 1.00 52.00 91 GLU A N 1
ATOM 736 C CA . GLU A 1 91 ? 21.607 -7.048 -11.486 1.00 52.00 91 GLU A CA 1
ATOM 737 C C . GLU A 1 91 ? 21.102 -7.982 -10.359 1.00 52.00 91 GLU A C 1
ATOM 739 O O . GLU A 1 91 ? 21.862 -8.589 -9.624 1.00 52.00 91 GLU A O 1
ATOM 744 N N . LEU A 1 92 ? 19.805 -8.125 -10.074 1.00 48.59 92 LEU A N 1
ATOM 745 C CA . LEU A 1 92 ? 18.720 -8.573 -10.948 1.00 48.59 92 LEU A CA 1
ATOM 746 C C . LEU A 1 92 ? 17.366 -8.123 -10.355 1.00 48.59 92 LEU A C 1
ATOM 748 O O . LEU A 1 92 ? 16.747 -8.851 -9.579 1.00 48.59 92 LEU A O 1
ATOM 752 N N . SER A 1 93 ? 16.872 -6.936 -10.705 1.00 54.25 93 SER A N 1
ATOM 753 C CA . SER A 1 93 ? 15.430 -6.674 -10.596 1.00 54.25 93 SER A CA 1
ATOM 754 C C . SER A 1 93 ? 14.737 -7.226 -11.847 1.00 54.25 93 SER A C 1
ATOM 756 O O . SER A 1 93 ? 15.380 -7.417 -12.880 1.00 54.25 93 SER A O 1
ATOM 758 N N . LEU A 1 94 ? 13.421 -7.468 -11.804 1.00 54.28 94 LEU A N 1
ATOM 759 C CA . LEU A 1 94 ? 12.642 -7.828 -13.008 1.00 54.28 94 LEU A CA 1
ATOM 760 C C . LEU A 1 94 ? 12.797 -6.794 -14.144 1.00 54.28 94 LEU A C 1
ATOM 762 O O . LEU A 1 94 ? 12.570 -7.124 -15.302 1.00 54.28 94 LEU A O 1
ATOM 766 N N . LEU A 1 95 ? 13.233 -5.571 -13.820 1.00 56.16 95 LEU A N 1
ATOM 767 C CA . LEU A 1 95 ? 13.558 -4.517 -14.782 1.00 56.16 95 LEU A CA 1
ATOM 768 C C . LEU A 1 95 ? 14.845 -4.794 -15.576 1.00 56.16 95 LEU A C 1
ATOM 770 O O . LEU A 1 95 ? 15.007 -4.231 -16.646 1.00 56.16 95 LEU A O 1
ATOM 774 N N . GLY A 1 96 ? 15.747 -5.650 -15.084 1.00 54.66 96 GLY A N 1
ATOM 775 C CA . GLY A 1 96 ? 16.952 -6.076 -15.810 1.00 54.66 96 GLY A CA 1
ATOM 776 C C . GLY A 1 96 ? 16.715 -7.212 -16.814 1.00 54.66 96 GLY A C 1
ATOM 777 O O . GLY A 1 96 ? 17.647 -7.619 -17.496 1.00 54.66 96 GLY A O 1
ATOM 778 N N . TYR A 1 97 ? 15.491 -7.747 -16.887 1.00 54.25 97 TYR A N 1
ATOM 779 C CA . TYR A 1 97 ? 15.093 -8.798 -17.834 1.00 54.25 97 TYR A CA 1
ATOM 780 C C . TYR A 1 97 ? 14.362 -8.260 -19.080 1.00 54.25 97 TYR A C 1
ATOM 782 O O . TYR A 1 97 ? 13.960 -9.067 -19.921 1.00 54.25 97 TYR A O 1
ATOM 790 N N . VAL A 1 98 ? 14.165 -6.938 -19.189 1.00 49.28 98 VAL A N 1
ATOM 791 C CA . VAL A 1 98 ? 13.500 -6.260 -20.320 1.00 49.28 98 VAL A CA 1
ATOM 792 C C . VAL A 1 98 ? 14.508 -5.441 -21.112 1.00 49.28 98 VAL A C 1
ATOM 794 O O . VAL A 1 98 ? 15.313 -4.736 -20.469 1.00 49.28 98 VAL A O 1
#

InterPro domains:
  IPR000719 Protein kinase domain [PS50011] (1-98)
  IPR001245 Serine-threonine/tyrosine-protein kinase, catalytic domain [PF07714] (1-44)
  IPR001245 Serine-threonine/tyrosine-protein kinase, catalytic domain [PF07714] (49-83)
  IPR011009 Protein kinase-like domain superfamily [SSF56112] (1-88)

Foldseek 3Di:
DVVCVVLQPDDDPPDWHWPDWDDDPPDIDTDTDDDPVDDCVVQQDDCLLADPCCVPPVDDDPVRVVSSVVLVVLCVVVVDGQDDDPDDDDDDGVVVVD